Protein AF-A0A9P5QU52-F1 (afdb_monomer_lite)

pLDDT: mean 71.68, std 16.68, range [33.94, 92.56]

Foldseek 3Di:
DDPPPPPPPDPDDDADFDDFDPDPQWDFDDDPDDPDDDDPGRRRGPPDRPPPCVVVVVVVVPADADPVRHGLEDDDDPDDDDPDDPDDDDPPDDDDPDDDDDDPVRVPDPGHYNPDDPDDPDDPVVVVVVVVVVVVVD

Structure (mmCIF, N/CA/C/O backbone):
data_AF-A0A9P5QU52-F1
#
_entry.id   AF-A0A9P5QU52-F1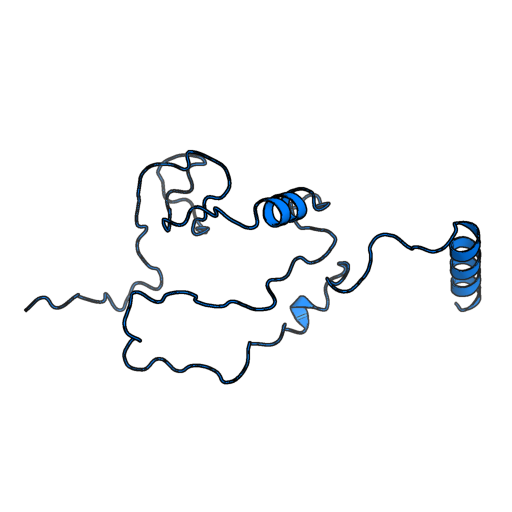
#
loop_
_atom_site.group_PDB
_atom_site.id
_atom_site.type_symbol
_atom_site.label_atom_id
_atom_site.label_alt_id
_atom_site.label_comp_id
_atom_site.label_asym_id
_atom_site.label_entity_id
_atom_site.label_seq_id
_atom_site.pdbx_PDB_ins_code
_atom_site.Cartn_x
_atom_site.Cartn_y
_atom_site.Cartn_z
_atom_site.occupancy
_atom_site.B_iso_or_equiv
_atom_site.auth_seq_id
_atom_site.auth_comp_id
_atom_site.auth_asym_id
_atom_site.auth_atom_id
_atom_site.pdbx_PDB_model_num
ATOM 1 N N . MET A 1 1 ? 26.113 -22.923 -22.201 1.00 33.94 1 MET A N 1
ATOM 2 C CA . MET A 1 1 ? 25.015 -23.758 -21.675 1.00 33.94 1 MET A CA 1
ATOM 3 C C . MET A 1 1 ? 24.960 -23.510 -20.180 1.00 33.94 1 MET A C 1
ATOM 5 O O . MET A 1 1 ? 25.558 -24.274 -19.441 1.00 33.94 1 MET A O 1
ATOM 9 N N . ASP A 1 2 ? 24.276 -22.452 -19.749 1.00 36.22 2 ASP A N 1
ATOM 10 C CA . ASP A 1 2 ? 24.052 -22.204 -18.323 1.00 36.22 2 ASP A CA 1
ATOM 11 C C . ASP A 1 2 ? 22.593 -22.517 -18.029 1.00 36.22 2 ASP A C 1
ATOM 13 O O . ASP A 1 2 ? 21.687 -21.735 -18.298 1.00 36.22 2 ASP A O 1
ATOM 17 N N . LYS A 1 3 ? 22.365 -23.745 -17.562 1.00 39.12 3 LYS A N 1
ATOM 18 C CA . LYS A 1 3 ? 21.079 -24.151 -17.006 1.00 39.12 3 LYS A CA 1
ATOM 19 C C . LYS A 1 3 ? 21.020 -23.564 -15.604 1.00 39.12 3 LYS A C 1
ATOM 21 O O . LYS A 1 3 ? 21.640 -24.105 -14.689 1.00 39.12 3 LYS A O 1
ATOM 26 N N . SER A 1 4 ? 20.300 -22.460 -15.441 1.00 40.91 4 SER A N 1
ATOM 27 C CA . SER A 1 4 ? 19.831 -22.026 -14.131 1.00 40.91 4 SER A CA 1
ATOM 28 C C . SER A 1 4 ? 19.010 -23.171 -13.532 1.00 40.91 4 SER A C 1
ATOM 30 O O . SER A 1 4 ? 17.923 -23.517 -13.990 1.00 40.91 4 SER A O 1
ATOM 32 N N . PHE A 1 5 ? 19.598 -23.837 -12.544 1.00 36.34 5 PHE A N 1
ATOM 33 C CA . PHE A 1 5 ? 18.944 -24.865 -11.753 1.00 36.34 5 PHE A CA 1
ATOM 34 C C . PHE A 1 5 ? 17.903 -24.171 -10.872 1.00 36.34 5 PHE A C 1
ATOM 36 O O . PHE A 1 5 ? 18.226 -23.630 -9.815 1.00 36.34 5 PHE A O 1
ATOM 43 N N . VAL A 1 6 ? 16.657 -24.130 -11.339 1.00 45.72 6 VAL A N 1
ATOM 44 C CA . VAL A 1 6 ? 15.522 -23.759 -10.495 1.00 45.72 6 VAL A CA 1
ATOM 45 C C . VAL A 1 6 ? 15.271 -24.937 -9.559 1.00 45.72 6 VAL A C 1
ATOM 47 O O . VAL A 1 6 ? 14.682 -25.951 -9.935 1.00 45.72 6 VAL A O 1
ATOM 50 N N . ASP A 1 7 ? 15.795 -24.817 -8.343 1.00 41.69 7 ASP A N 1
ATOM 51 C CA . ASP A 1 7 ? 15.581 -25.760 -7.252 1.00 41.69 7 ASP A CA 1
ATOM 52 C C . ASP A 1 7 ? 14.078 -25.823 -6.933 1.00 41.69 7 ASP A C 1
ATOM 54 O O . ASP A 1 7 ? 13.514 -24.918 -6.314 1.00 41.69 7 ASP A O 1
ATOM 58 N N . SER A 1 8 ? 13.415 -26.891 -7.387 1.00 51.00 8 SER A N 1
ATOM 59 C CA . SER A 1 8 ? 11.960 -27.101 -7.276 1.00 51.00 8 SER A CA 1
ATOM 60 C C . SER A 1 8 ? 11.457 -27.242 -5.827 1.00 51.00 8 SER A C 1
ATOM 62 O O . SER A 1 8 ? 10.276 -27.502 -5.606 1.00 51.00 8 SER A O 1
ATOM 64 N N . GLN A 1 9 ? 12.332 -27.076 -4.827 1.00 51.16 9 GLN A N 1
ATOM 65 C CA . GLN A 1 9 ? 12.001 -27.126 -3.401 1.00 51.16 9 GLN A CA 1
ATOM 66 C C . GLN A 1 9 ? 12.022 -25.768 -2.684 1.00 51.16 9 GLN A C 1
ATOM 68 O O . GLN A 1 9 ? 11.631 -25.697 -1.515 1.00 51.16 9 GLN A O 1
ATOM 73 N N . ARG A 1 10 ? 12.412 -24.666 -3.339 1.00 46.62 10 ARG A N 1
ATOM 74 C CA . ARG A 1 10 ? 12.408 -23.338 -2.701 1.00 46.62 10 ARG A CA 1
ATOM 75 C C . ARG A 1 10 ? 11.129 -22.566 -3.023 1.00 46.62 10 ARG A C 1
ATOM 77 O O . ARG A 1 10 ? 10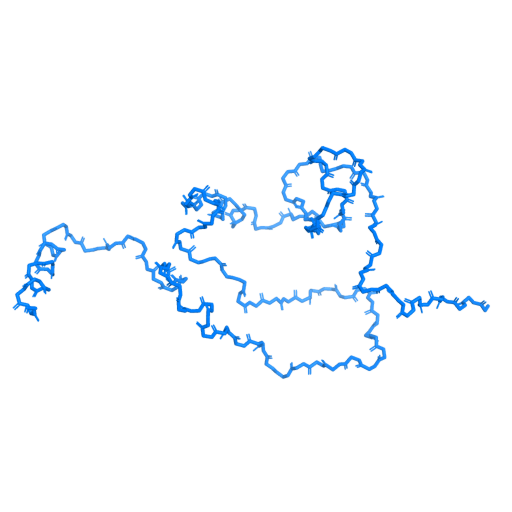.997 -21.976 -4.085 1.00 46.62 10 ARG A O 1
ATOM 84 N N . LYS A 1 11 ? 10.203 -22.507 -2.056 1.00 64.75 11 LYS A N 1
ATOM 85 C CA . LYS A 1 11 ? 9.010 -21.627 -2.098 1.00 64.75 11 LYS A CA 1
ATOM 86 C C . LYS A 1 11 ? 9.338 -20.129 -1.995 1.00 64.75 11 LYS A C 1
ATOM 88 O O . LYS A 1 11 ? 8.450 -19.306 -2.176 1.00 64.75 11 LYS A O 1
ATOM 93 N N . TYR A 1 12 ? 10.586 -19.783 -1.686 1.00 69.50 12 TYR A N 1
ATOM 94 C CA . TYR A 1 12 ? 11.033 -18.413 -1.465 1.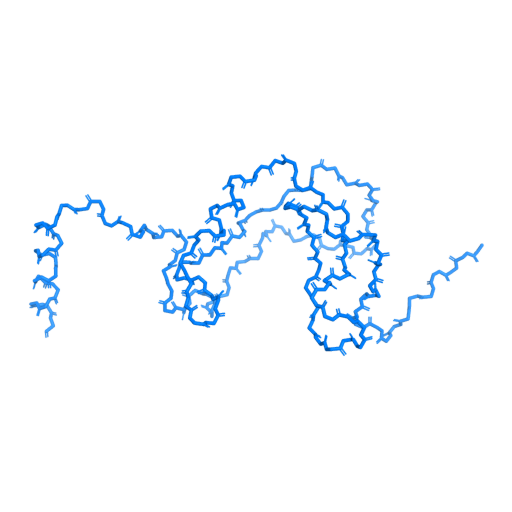00 69.50 12 TYR A CA 1
ATOM 95 C C . TYR A 1 12 ? 12.300 -18.129 -2.266 1.00 69.50 12 TYR A C 1
ATOM 97 O O . TYR A 1 12 ? 13.184 -18.983 -2.373 1.00 69.50 12 TYR A O 1
ATOM 105 N N . LEU A 1 13 ? 12.395 -16.909 -2.791 1.00 72.12 13 LEU A N 1
ATOM 106 C CA . LEU A 1 13 ? 13.616 -16.405 -3.408 1.00 72.12 13 LEU A CA 1
ATOM 107 C C . LEU A 1 13 ? 14.690 -16.188 -2.334 1.00 72.12 13 LEU A C 1
ATOM 109 O O . LEU A 1 13 ? 14.391 -15.853 -1.187 1.00 72.12 13 LEU A O 1
ATOM 113 N N . SER A 1 14 ? 15.955 -16.402 -2.696 1.00 72.50 14 SER A N 1
ATOM 114 C CA . SER A 1 14 ? 17.077 -16.053 -1.818 1.00 72.50 14 SER A CA 1
ATOM 115 C C . SER A 1 14 ? 17.232 -14.534 -1.740 1.00 72.50 14 SER A C 1
ATOM 117 O O . SER A 1 14 ? 17.044 -13.847 -2.740 1.00 72.50 14 SER A O 1
ATOM 119 N N . ALA A 1 15 ? 17.570 -14.014 -0.558 1.00 70.31 15 ALA A N 1
ATOM 120 C CA . ALA A 1 15 ? 17.741 -12.579 -0.360 1.00 70.31 15 ALA A CA 1
ATOM 121 C C . ALA A 1 15 ? 18.924 -12.043 -1.184 1.00 70.31 15 ALA A C 1
ATOM 123 O O . ALA A 1 15 ? 20.043 -12.549 -1.072 1.00 70.31 15 ALA A O 1
ATOM 124 N N . GLU A 1 16 ? 18.684 -10.997 -1.976 1.00 70.50 16 GLU A N 1
ATOM 125 C CA . GLU A 1 16 ? 19.742 -10.222 -2.624 1.00 70.50 16 GLU A CA 1
ATOM 126 C C . GLU A 1 16 ? 20.151 -9.064 -1.703 1.00 70.50 16 GLU A C 1
ATOM 128 O O . GLU A 1 16 ? 19.379 -8.137 -1.454 1.00 70.50 16 GLU A O 1
ATOM 133 N N . ILE A 1 17 ? 21.371 -9.132 -1.163 1.00 70.25 17 ILE A N 1
ATOM 134 C CA . ILE A 1 17 ? 21.872 -8.159 -0.187 1.00 70.25 17 ILE A CA 1
ATOM 135 C C . ILE A 1 17 ? 22.782 -7.150 -0.890 1.00 70.25 17 ILE A C 1
ATOM 137 O O . ILE A 1 17 ? 23.872 -7.480 -1.354 1.00 70.25 17 ILE A O 1
ATOM 141 N N . ARG A 1 18 ? 22.339 -5.892 -0.919 1.00 66.00 18 ARG A N 1
ATOM 142 C CA . ARG A 1 18 ? 23.088 -4.717 -1.395 1.00 66.00 18 ARG A CA 1
ATOM 143 C C . ARG A 1 18 ? 23.266 -3.709 -0.243 1.00 66.00 18 ARG A C 1
ATOM 145 O O . ARG A 1 18 ? 22.594 -3.849 0.779 1.00 66.00 18 ARG A O 1
ATOM 152 N N . PRO A 1 19 ? 24.200 -2.735 -0.331 1.00 59.69 19 PRO A N 1
ATOM 153 C CA . PRO A 1 19 ? 24.511 -1.836 0.784 1.00 59.69 19 PRO A CA 1
ATOM 154 C C . PRO A 1 19 ? 23.288 -1.100 1.367 1.00 59.69 19 PRO A C 1
ATOM 156 O O . PRO A 1 19 ? 22.347 -0.770 0.656 1.00 59.69 19 PRO A O 1
ATOM 159 N N . LYS A 1 20 ? 23.372 -0.839 2.681 1.00 64.62 20 LYS A N 1
ATOM 160 C CA . LYS A 1 20 ? 22.312 -0.424 3.625 1.00 64.62 20 LYS A CA 1
ATOM 161 C C . LYS A 1 20 ? 21.399 0.732 3.176 1.00 64.62 20 LYS A C 1
ATOM 163 O O . LYS A 1 20 ? 21.823 1.626 2.449 1.00 64.62 20 LYS A O 1
ATOM 168 N N . HIS A 1 21 ? 20.195 0.779 3.760 1.00 68.75 21 HIS A N 1
ATOM 169 C CA . HIS A 1 21 ? 19.266 1.918 3.734 1.00 68.75 21 HIS A CA 1
ATOM 170 C C . HIS A 1 21 ? 19.939 3.198 4.267 1.00 68.75 21 HIS A C 1
ATOM 172 O O . HIS A 1 21 ? 20.155 3.338 5.469 1.00 68.75 21 HIS A O 1
ATOM 178 N N . LYS A 1 22 ? 20.300 4.135 3.380 1.00 70.31 22 LYS A N 1
ATOM 179 C CA . LYS A 1 22 ? 20.985 5.394 3.752 1.00 70.31 22 LYS A CA 1
ATOM 180 C C . LYS A 1 22 ? 20.043 6.590 3.937 1.00 70.31 22 LYS A C 1
ATOM 182 O O . LYS A 1 22 ? 20.503 7.658 4.327 1.00 70.31 22 LYS A O 1
ATOM 187 N N . GLY A 1 23 ? 18.749 6.430 3.661 1.00 77.25 23 GLY A N 1
ATOM 188 C CA . GLY A 1 23 ? 17.760 7.504 3.741 1.00 77.25 23 GLY A CA 1
ATOM 189 C C . GLY A 1 23 ? 16.319 7.004 3.621 1.00 77.25 23 GLY A C 1
ATOM 190 O O . GLY A 1 23 ? 16.074 5.819 3.378 1.00 77.25 23 GLY A O 1
ATOM 191 N N . LYS A 1 24 ? 15.367 7.928 3.809 1.00 81.31 24 LYS A N 1
ATOM 192 C CA . LYS A 1 24 ? 13.936 7.699 3.545 1.00 81.31 24 LYS A CA 1
ATOM 193 C C . LYS A 1 24 ? 13.700 7.413 2.053 1.00 81.31 24 LYS A C 1
ATOM 195 O O . LYS A 1 24 ? 14.573 7.670 1.230 1.00 81.31 24 LYS A O 1
ATOM 200 N N . GLY A 1 25 ? 12.523 6.881 1.726 1.00 80.38 25 GLY A N 1
ATOM 201 C CA . GLY A 1 25 ? 12.160 6.542 0.346 1.00 80.38 25 GLY A CA 1
ATOM 202 C C . GLY A 1 25 ? 12.822 5.267 -0.185 1.00 80.38 25 GLY A C 1
ATOM 203 O O . GLY A 1 25 ? 12.810 5.035 -1.383 1.00 80.38 25 GLY A O 1
ATOM 204 N N . THR A 1 26 ? 13.414 4.433 0.671 1.00 83.38 26 THR A N 1
ATOM 205 C CA . THR A 1 26 ? 13.919 3.115 0.258 1.00 83.38 26 THR A CA 1
ATOM 206 C C . THR A 1 26 ? 12.818 2.062 0.384 1.00 83.38 26 THR A C 1
ATOM 208 O O . THR A 1 26 ? 12.043 2.094 1.341 1.00 83.38 26 THR A O 1
ATOM 211 N N . VAL A 1 27 ? 12.757 1.125 -0.565 1.00 81.38 27 VAL A N 1
ATOM 212 C CA . VAL A 1 27 ? 11.805 0.001 -0.559 1.00 81.38 27 VAL A CA 1
ATOM 213 C C . VAL A 1 27 ? 12.571 -1.307 -0.358 1.00 81.38 27 VAL A C 1
ATOM 215 O O . VAL A 1 27 ? 13.623 -1.524 -0.958 1.00 81.38 27 VAL A O 1
ATOM 218 N N . SER A 1 28 ? 12.067 -2.184 0.506 1.00 80.50 28 SER A N 1
ATOM 219 C CA . SER A 1 28 ? 12.629 -3.517 0.737 1.00 80.50 28 SER A CA 1
ATOM 220 C C . SER A 1 28 ? 11.538 -4.559 0.931 1.00 80.50 28 SER A C 1
ATOM 222 O O . SER A 1 28 ? 10.381 -4.240 1.212 1.00 80.50 28 SER A O 1
ATOM 224 N N . MET A 1 29 ? 11.910 -5.826 0.759 1.00 81.50 29 MET A N 1
ATOM 225 C CA . MET A 1 29 ? 11.010 -6.945 1.013 1.00 81.50 29 MET A CA 1
ATOM 226 C C . MET A 1 29 ? 10.943 -7.245 2.514 1.00 81.50 29 MET A C 1
ATOM 228 O O . MET A 1 29 ? 11.970 -7.458 3.158 1.00 81.50 29 MET A O 1
ATOM 232 N N . ALA A 1 30 ? 9.730 -7.305 3.067 1.00 79.69 30 ALA A N 1
ATOM 233 C CA . ALA A 1 30 ? 9.515 -7.772 4.431 1.00 79.69 30 ALA A CA 1
ATOM 234 C C . ALA A 1 30 ? 9.692 -9.299 4.503 1.00 79.69 30 ALA A C 1
ATOM 236 O O . ALA A 1 30 ? 9.100 -10.036 3.714 1.00 79.69 30 ALA A O 1
ATOM 237 N N . ILE A 1 31 ? 10.492 -9.778 5.458 1.00 73.12 31 ILE A N 1
ATOM 238 C CA . ILE A 1 31 ? 10.799 -11.204 5.641 1.00 73.12 31 ILE A CA 1
ATOM 239 C C . ILE A 1 31 ? 10.194 -11.677 6.966 1.00 73.12 31 ILE A C 1
ATOM 241 O O . ILE A 1 31 ? 10.429 -11.080 8.016 1.00 73.12 31 ILE A O 1
ATOM 245 N N . ALA A 1 32 ? 9.428 -12.768 6.928 1.00 64.56 32 ALA A N 1
ATOM 246 C CA . ALA A 1 32 ? 8.875 -13.405 8.120 1.00 64.56 32 ALA A CA 1
ATOM 247 C C . ALA A 1 32 ? 9.825 -14.508 8.627 1.00 64.56 32 ALA A C 1
ATOM 249 O O . ALA A 1 32 ? 9.895 -15.585 8.039 1.00 64.56 32 ALA A O 1
ATOM 250 N N . GLY A 1 33 ? 10.553 -14.246 9.719 1.00 57.72 33 GLY A N 1
ATOM 251 C CA . GLY A 1 33 ? 11.400 -15.233 10.407 1.00 57.72 33 GLY A CA 1
ATOM 252 C C . GLY A 1 33 ? 12.768 -14.695 10.840 1.00 57.72 33 GLY A C 1
ATOM 253 O O . GLY A 1 33 ? 13.312 -13.774 10.239 1.00 57.72 33 GLY A O 1
ATOM 254 N N . THR A 1 34 ? 13.340 -15.277 11.898 1.00 45.97 34 THR A N 1
ATOM 255 C CA . THR A 1 34 ? 14.691 -14.963 12.383 1.00 45.97 34 THR A CA 1
ATOM 256 C C . THR A 1 34 ? 15.739 -15.658 11.512 1.00 45.97 34 THR A C 1
ATOM 258 O O . THR A 1 34 ? 16.231 -16.731 11.867 1.00 45.97 34 THR A O 1
ATOM 261 N N . SER A 1 35 ? 16.120 -15.077 10.375 1.00 46.94 35 SER A N 1
ATOM 262 C CA . SER A 1 35 ? 17.432 -15.410 9.818 1.00 46.94 35 SER A CA 1
ATOM 263 C C . SER A 1 35 ? 18.480 -14.764 10.720 1.00 46.94 35 SER A C 1
ATOM 265 O O . SER A 1 35 ? 18.600 -13.544 10.795 1.00 46.94 35 SER A O 1
ATOM 267 N N . THR A 1 36 ? 19.184 -15.600 11.473 1.00 41.75 36 THR A N 1
ATOM 268 C CA . THR A 1 36 ? 20.353 -15.258 12.281 1.00 41.75 36 THR A CA 1
ATOM 269 C C . THR A 1 36 ? 21.331 -14.383 11.493 1.00 41.75 36 THR A C 1
ATOM 271 O O . THR A 1 36 ? 22.006 -14.877 10.591 1.00 41.75 36 THR A O 1
ATOM 274 N N . GLY A 1 37 ? 21.406 -13.099 11.850 1.00 40.25 37 GLY A N 1
ATOM 275 C CA . GLY A 1 37 ? 22.362 -12.139 11.295 1.00 40.25 37 GLY A CA 1
ATOM 276 C C . GLY A 1 37 ? 21.800 -10.717 11.256 1.00 40.25 37 GLY A C 1
ATOM 277 O O . GLY A 1 37 ? 21.226 -10.333 10.251 1.00 40.25 37 GLY A O 1
ATOM 278 N N . SER A 1 38 ? 21.989 -9.996 12.367 1.00 35.06 38 SER A N 1
ATOM 279 C CA . SER A 1 38 ? 21.745 -8.560 12.615 1.00 35.06 38 SER A CA 1
ATOM 280 C C . SER A 1 38 ? 20.303 -8.018 12.572 1.00 35.06 38 SER A C 1
ATOM 282 O O . SER A 1 38 ? 19.739 -7.647 11.553 1.00 35.06 38 SER A O 1
ATOM 284 N N . THR A 1 39 ? 19.740 -7.893 13.777 1.00 36.09 39 THR A N 1
ATOM 285 C CA . THR A 1 39 ? 19.140 -6.666 14.326 1.00 36.09 39 THR A CA 1
ATOM 286 C C . THR A 1 39 ? 18.816 -5.561 13.311 1.00 36.09 39 THR A C 1
ATOM 288 O O . THR A 1 39 ? 19.702 -4.816 12.935 1.00 36.09 39 THR A O 1
ATOM 291 N N . GLN A 1 40 ? 17.539 -5.379 12.964 1.00 43.62 40 GLN A N 1
ATOM 292 C CA . GLN A 1 40 ? 16.972 -4.144 12.379 1.00 43.62 40 GLN A CA 1
ATOM 293 C C . GLN A 1 40 ? 17.502 -3.659 11.014 1.00 43.62 40 GLN A C 1
ATOM 295 O O . GLN A 1 40 ? 16.918 -2.734 10.448 1.00 43.62 40 GLN A O 1
ATOM 300 N N . ASP A 1 41 ? 18.506 -4.300 10.421 1.00 44.84 41 ASP A N 1
ATOM 301 C CA . ASP A 1 41 ? 18.859 -4.087 9.021 1.00 44.84 41 ASP A CA 1
ATOM 302 C C . ASP A 1 41 ? 18.038 -5.045 8.145 1.00 44.84 41 ASP A C 1
ATOM 304 O O . ASP A 1 41 ? 18.407 -6.199 7.934 1.00 44.84 41 ASP A O 1
ATOM 308 N N . MET A 1 42 ? 16.892 -4.566 7.647 1.00 45.62 42 MET A N 1
ATOM 309 C CA . MET A 1 42 ? 16.078 -5.233 6.622 1.00 45.62 42 MET A CA 1
ATOM 310 C C . MET A 1 42 ? 16.878 -5.379 5.313 1.00 45.62 42 MET A C 1
ATOM 312 O O . MET A 1 42 ? 16.669 -4.655 4.345 1.00 45.62 42 MET A O 1
ATOM 316 N N . ASN A 1 43 ? 17.840 -6.299 5.281 1.00 45.50 43 ASN A N 1
ATOM 317 C CA . ASN A 1 43 ? 18.773 -6.517 4.176 1.00 45.50 43 ASN A CA 1
ATOM 318 C C . ASN A 1 43 ? 18.117 -7.305 3.030 1.00 45.50 43 ASN A C 1
ATOM 320 O O . ASN A 1 43 ? 18.525 -8.411 2.689 1.00 45.50 43 ASN A O 1
ATOM 324 N N . GLY A 1 44 ? 17.092 -6.710 2.431 1.00 46.41 44 GLY A N 1
ATOM 325 C CA . GLY A 1 44 ? 16.481 -7.133 1.176 1.00 46.41 44 GLY A CA 1
ATOM 326 C C . GLY A 1 44 ? 16.182 -5.895 0.346 1.00 46.41 44 GLY A C 1
ATOM 327 O O . GLY A 1 44 ? 15.020 -5.555 0.141 1.00 46.41 44 GLY A O 1
ATOM 328 N N . VAL A 1 45 ? 17.228 -5.160 -0.037 1.00 49.09 45 VAL A N 1
ATOM 329 C CA . VAL A 1 45 ? 17.089 -3.950 -0.853 1.00 49.09 45 VAL A CA 1
ATOM 330 C C . VAL A 1 45 ? 16.808 -4.380 -2.289 1.00 49.09 45 VAL A C 1
ATOM 332 O O . VAL A 1 45 ? 17.729 -4.726 -3.029 1.00 49.09 45 VAL A O 1
ATOM 335 N N . LEU A 1 46 ? 15.539 -4.317 -2.692 1.00 52.88 46 LEU A N 1
ATOM 336 C CA . LEU A 1 46 ? 15.202 -4.166 -4.101 1.00 52.88 46 LEU A CA 1
ATOM 337 C C . LEU A 1 46 ? 15.474 -2.695 -4.425 1.00 52.88 46 LEU A C 1
ATOM 339 O O . LEU A 1 46 ? 14.885 -1.814 -3.811 1.00 52.88 46 LEU A O 1
ATOM 343 N N . GLY A 1 47 ? 16.463 -2.434 -5.279 1.00 51.41 47 GLY A N 1
ATOM 344 C CA . GLY A 1 47 ? 17.146 -1.142 -5.428 1.00 51.41 47 GLY A CA 1
ATOM 345 C C . GLY A 1 47 ? 16.331 0.024 -6.000 1.00 51.41 47 GLY A C 1
ATOM 346 O O . GLY A 1 47 ? 16.819 0.692 -6.906 1.00 51.41 47 GLY A O 1
ATOM 347 N N . SER A 1 48 ? 15.137 0.308 -5.480 1.00 58.72 48 SER A N 1
ATOM 348 C CA . SER A 1 48 ? 14.363 1.501 -5.813 1.00 58.72 48 SER A CA 1
ATOM 349 C C . SER A 1 48 ? 14.436 2.520 -4.676 1.00 58.72 48 SER A C 1
ATOM 351 O O . SER A 1 48 ? 13.996 2.254 -3.553 1.00 58.72 48 SER A O 1
ATOM 353 N N . ASN A 1 49 ? 14.958 3.704 -4.991 1.00 62.59 49 ASN A N 1
ATOM 354 C CA . ASN A 1 49 ? 14.729 4.901 -4.196 1.00 62.59 49 ASN A CA 1
ATOM 355 C C . ASN A 1 49 ? 13.535 5.635 -4.803 1.00 62.59 49 ASN A C 1
ATOM 357 O O . ASN A 1 49 ? 13.562 6.004 -5.974 1.00 62.59 49 ASN A O 1
ATOM 361 N N . THR A 1 50 ? 12.507 5.861 -4.004 1.00 62.22 50 THR A N 1
ATOM 362 C CA . THR A 1 50 ? 11.377 6.712 -4.343 1.00 62.22 50 THR A CA 1
ATOM 363 C C . THR A 1 50 ? 11.858 8.161 -4.400 1.00 62.22 50 THR A C 1
ATOM 365 O O . THR A 1 50 ? 12.154 8.766 -3.372 1.00 62.22 50 THR A O 1
ATOM 368 N N . THR A 1 51 ? 11.979 8.719 -5.604 1.00 64.75 51 THR A N 1
ATOM 369 C CA . THR A 1 51 ? 12.302 10.142 -5.814 1.00 64.75 51 THR A CA 1
ATOM 370 C C . THR A 1 51 ? 11.055 11.026 -5.876 1.00 64.75 51 THR A C 1
ATOM 372 O O . THR A 1 51 ? 11.151 12.227 -5.646 1.00 64.75 51 THR A O 1
ATOM 375 N N . GLU A 1 52 ? 9.883 10.440 -6.131 1.00 75.75 52 GLU A N 1
ATOM 376 C CA . GLU A 1 52 ? 8.596 11.129 -6.295 1.00 75.75 52 GLU A CA 1
ATOM 377 C C . GLU A 1 52 ? 7.540 10.555 -5.337 1.00 75.75 52 GLU A C 1
ATOM 379 O O . GLU A 1 52 ? 7.576 9.373 -5.017 1.00 75.75 52 GLU A O 1
ATOM 384 N N . GLY A 1 53 ? 6.586 11.365 -4.866 1.00 80.44 53 GLY A N 1
ATOM 385 C CA . GLY A 1 53 ? 5.530 10.890 -3.954 1.00 80.44 53 GLY A CA 1
ATOM 386 C C . GLY A 1 53 ? 5.951 10.759 -2.482 1.00 80.44 53 GLY A C 1
ATOM 387 O O . GLY A 1 53 ? 5.304 10.057 -1.703 1.00 80.44 53 GLY A O 1
ATOM 388 N N . MET A 1 54 ? 7.032 11.438 -2.075 1.00 85.81 54 MET A N 1
ATOM 389 C CA . MET A 1 54 ? 7.481 11.492 -0.673 1.00 85.81 54 MET A CA 1
ATOM 390 C C . MET A 1 54 ? 6.426 12.097 0.267 1.00 85.81 54 MET A C 1
ATOM 392 O O . MET A 1 54 ? 6.360 11.725 1.436 1.00 85.81 54 MET A O 1
ATOM 396 N N . ASP A 1 55 ? 5.576 12.986 -0.245 1.00 88.38 55 ASP A N 1
ATOM 397 C CA . ASP A 1 55 ? 4.433 13.556 0.470 1.00 88.38 55 ASP A CA 1
ATOM 398 C C . ASP A 1 55 ? 3.371 12.491 0.794 1.00 88.38 55 ASP A C 1
ATOM 400 O O . ASP A 1 55 ? 2.798 12.485 1.883 1.00 88.38 55 ASP A O 1
ATOM 404 N N . VAL A 1 56 ? 3.132 11.545 -0.121 1.00 88.81 56 VAL A N 1
ATOM 405 C CA . VAL A 1 56 ? 2.234 10.406 0.115 1.00 88.81 56 VAL A CA 1
ATOM 406 C C . VAL A 1 56 ? 2.839 9.458 1.146 1.00 88.81 56 VAL A C 1
ATOM 408 O O . VAL A 1 56 ? 2.132 9.022 2.055 1.00 88.81 56 VAL A O 1
ATOM 411 N N . GLN A 1 57 ? 4.146 9.186 1.068 1.00 88.38 57 GLN A N 1
ATOM 412 C CA . GLN A 1 57 ? 4.840 8.400 2.094 1.00 88.38 57 GLN A CA 1
ATOM 413 C C . GLN A 1 57 ? 4.713 9.053 3.479 1.00 88.38 57 GLN A C 1
ATOM 415 O O . GLN A 1 57 ? 4.480 8.363 4.473 1.00 88.38 57 GLN A O 1
ATOM 420 N N . GLU A 1 58 ? 4.834 10.378 3.553 1.00 89.31 58 GLU A N 1
ATOM 421 C CA . GLU A 1 58 ? 4.670 11.127 4.797 1.00 89.31 58 GLU A CA 1
ATOM 422 C C . GLU A 1 58 ? 3.236 11.045 5.340 1.00 89.31 58 GLU A C 1
ATOM 424 O O . GLU A 1 58 ? 3.064 10.782 6.530 1.00 89.31 58 GLU A O 1
ATOM 429 N N . LYS A 1 59 ? 2.216 11.152 4.476 1.00 89.38 59 LYS A N 1
ATOM 430 C CA . LYS A 1 59 ? 0.799 10.957 4.849 1.00 89.38 59 LYS A CA 1
ATOM 431 C C . LYS A 1 59 ? 0.510 9.553 5.383 1.00 89.38 59 LYS A C 1
ATOM 433 O O . LYS A 1 59 ? -0.279 9.400 6.309 1.00 89.38 59 LYS A O 1
ATOM 438 N N . ILE A 1 60 ? 1.133 8.524 4.810 1.00 89.88 60 ILE A N 1
ATOM 439 C CA . ILE A 1 60 ? 1.005 7.148 5.312 1.00 89.88 60 ILE A CA 1
ATOM 440 C C . ILE A 1 60 ? 1.647 7.036 6.699 1.00 89.88 60 ILE A C 1
ATOM 442 O O . ILE A 1 60 ? 1.052 6.459 7.607 1.00 89.88 60 ILE A O 1
ATOM 446 N N . ASN A 1 61 ? 2.831 7.624 6.885 1.00 89.69 61 ASN A N 1
ATOM 447 C CA . ASN A 1 61 ? 3.536 7.612 8.168 1.00 89.69 61 ASN A CA 1
ATOM 448 C C . ASN A 1 61 ? 2.817 8.392 9.277 1.00 89.69 61 ASN A C 1
ATOM 450 O O . ASN A 1 61 ? 3.016 8.080 10.449 1.00 89.69 61 ASN A O 1
ATOM 454 N N . SER A 1 62 ? 2.025 9.409 8.937 1.00 90.06 62 SER A N 1
ATOM 455 C CA . SER A 1 62 ? 1.268 10.201 9.911 1.00 90.06 62 SER A CA 1
ATOM 456 C C . SER A 1 62 ? -0.096 9.603 10.270 1.00 90.06 62 SER A C 1
ATOM 458 O O . SER A 1 62 ? -0.812 10.177 11.091 1.00 90.06 62 SER A O 1
ATOM 460 N N . ALA A 1 63 ? -0.468 8.455 9.692 1.00 90.56 63 ALA A N 1
ATOM 461 C CA . ALA A 1 63 ? -1.732 7.797 9.992 1.00 90.56 63 ALA A CA 1
ATOM 462 C C . ALA A 1 63 ? -1.799 7.329 11.455 1.00 90.56 63 ALA A C 1
ATOM 464 O O . ALA A 1 63 ? -0.859 6.738 11.987 1.00 90.56 63 ALA A O 1
ATOM 465 N N . PHE A 1 64 ? -2.946 7.541 12.104 1.00 89.38 64 PHE A N 1
ATOM 466 C CA . PHE A 1 64 ? -3.171 7.065 13.466 1.00 89.38 64 PHE A CA 1
ATOM 467 C C . PHE A 1 64 ? -3.231 5.534 13.507 1.00 89.38 64 PHE A C 1
ATOM 469 O O . PHE A 1 64 ? -3.998 4.921 12.756 1.00 89.38 64 PHE A O 1
ATOM 476 N N . THR A 1 65 ? -2.465 4.927 14.415 1.00 91.00 65 THR A N 1
ATOM 477 C CA . THR A 1 65 ? -2.386 3.472 14.589 1.00 91.00 65 THR A CA 1
ATOM 478 C C . THR A 1 65 ? -2.867 3.013 15.959 1.00 91.00 65 THR A C 1
ATOM 480 O O . THR A 1 65 ? -2.768 3.739 16.948 1.00 91.00 65 THR A O 1
ATOM 483 N N . ASP A 1 66 ? -3.336 1.770 16.022 1.00 88.12 66 ASP A N 1
ATOM 484 C CA . ASP A 1 66 ? -3.585 1.053 17.270 1.00 88.12 66 ASP A CA 1
ATOM 485 C C . ASP A 1 66 ? -2.275 0.565 17.933 1.00 88.12 66 ASP A C 1
ATOM 487 O O . ASP A 1 66 ? -1.166 0.809 17.450 1.00 88.12 66 ASP A O 1
ATOM 491 N N . SER A 1 67 ? -2.393 -0.149 19.058 1.00 90.81 67 SER A N 1
ATOM 492 C CA . SER A 1 67 ? -1.250 -0.709 19.796 1.00 90.81 67 SER A CA 1
ATOM 493 C C . SER A 1 67 ? -0.456 -1.767 19.021 1.00 90.81 67 SER A C 1
ATOM 495 O O . SER A 1 67 ? 0.650 -2.112 19.428 1.00 90.81 67 SER A O 1
ATOM 497 N N . ASN A 1 68 ? -1.014 -2.297 17.931 1.00 88.62 68 ASN A N 1
ATOM 498 C CA . ASN A 1 68 ? -0.389 -3.302 17.076 1.00 88.62 68 ASN A CA 1
ATOM 499 C C . ASN A 1 68 ? 0.211 -2.677 15.806 1.00 88.62 68 ASN A C 1
ATOM 501 O O . ASN A 1 68 ? 0.516 -3.403 14.861 1.00 88.62 68 ASN A O 1
ATOM 505 N N . PHE A 1 69 ? 0.369 -1.347 15.772 1.00 85.75 69 PHE A N 1
ATOM 506 C CA . PHE A 1 69 ? 0.875 -0.587 14.625 1.00 85.75 69 PHE A CA 1
ATOM 507 C C . PHE A 1 69 ? 0.025 -0.730 13.357 1.00 85.75 69 PHE A C 1
ATOM 509 O O . PHE A 1 69 ? 0.526 -0.547 12.246 1.00 85.75 69 PHE A O 1
ATOM 516 N N . ARG A 1 70 ? -1.271 -1.037 13.493 1.00 85.94 70 ARG A N 1
ATOM 517 C CA . ARG A 1 70 ? -2.195 -1.049 12.356 1.00 85.94 70 ARG A CA 1
ATOM 518 C C . ARG A 1 70 ? -3.012 0.237 12.344 1.00 85.94 70 ARG A C 1
ATOM 520 O O . ARG A 1 70 ? -3.527 0.658 13.376 1.00 85.94 70 ARG A O 1
ATOM 527 N N . SER A 1 71 ? -3.133 0.867 11.179 1.00 90.44 71 SER A N 1
ATOM 528 C CA . SER A 1 71 ? -3.881 2.116 11.031 1.00 90.44 71 SER A CA 1
ATOM 529 C C . SER A 1 71 ? -5.370 1.934 11.353 1.00 90.44 71 SER A C 1
ATOM 531 O O . SER A 1 71 ? -5.937 0.860 11.131 1.00 90.44 71 SER A O 1
ATOM 533 N N . PHE A 1 72 ? -6.006 2.978 11.896 1.00 88.12 72 PHE A N 1
ATOM 534 C CA . PHE A 1 72 ? -7.456 2.992 12.155 1.00 88.12 72 PHE A CA 1
ATOM 535 C C . PHE A 1 72 ? -8.281 3.143 10.878 1.00 88.12 72 PHE A C 1
ATOM 537 O O . PHE A 1 72 ? -9.377 2.592 10.785 1.00 88.12 72 PHE A O 1
ATOM 544 N N . LYS A 1 73 ? -7.736 3.882 9.910 1.00 87.94 73 LYS A N 1
ATOM 545 C CA . LYS A 1 73 ? -8.257 3.986 8.551 1.00 87.94 73 LYS A CA 1
ATOM 546 C C . LYS A 1 73 ? -7.450 3.082 7.632 1.00 87.94 73 LYS A C 1
ATOM 548 O O . LYS A 1 73 ? -6.216 3.076 7.703 1.00 87.94 73 LYS A O 1
ATOM 553 N N . ASP A 1 74 ? -8.132 2.318 6.792 1.00 87.75 74 ASP A N 1
ATOM 554 C CA . ASP A 1 74 ? -7.463 1.433 5.846 1.00 87.75 74 ASP A CA 1
ATOM 555 C C . ASP A 1 74 ? -6.702 2.243 4.781 1.00 87.75 74 ASP A C 1
ATOM 557 O O . ASP A 1 74 ? -7.217 3.194 4.192 1.00 87.75 74 ASP A O 1
ATOM 561 N N . ILE A 1 75 ? -5.447 1.857 4.538 1.00 89.38 75 ILE A N 1
ATOM 562 C CA . ILE A 1 75 ? -4.577 2.429 3.502 1.00 89.38 75 ILE A CA 1
ATOM 563 C C . ILE A 1 75 ? -4.426 1.377 2.407 1.00 89.38 75 ILE A C 1
ATOM 565 O O . ILE A 1 75 ? -3.975 0.262 2.674 1.00 89.38 75 ILE A O 1
ATOM 569 N N . ARG A 1 76 ? -4.821 1.711 1.173 1.00 86.75 76 ARG A N 1
ATOM 570 C CA . ARG A 1 76 ? -4.940 0.740 0.075 1.00 86.75 76 ARG A CA 1
ATOM 571 C C . ARG A 1 76 ? -4.213 1.197 -1.182 1.00 86.75 76 ARG A C 1
ATOM 573 O O . ARG A 1 76 ? -4.346 2.339 -1.612 1.00 86.75 76 ARG A O 1
ATOM 580 N N . ILE A 1 77 ? -3.510 0.260 -1.815 1.00 87.75 77 ILE A N 1
ATOM 581 C CA . ILE A 1 77 ? -2.987 0.418 -3.175 1.00 87.75 77 ILE A CA 1
ATOM 582 C C . ILE A 1 77 ? -4.103 -0.005 -4.131 1.00 87.75 77 ILE A C 1
ATOM 584 O O . ILE A 1 77 ? -4.468 -1.178 -4.172 1.00 87.75 77 ILE A O 1
ATOM 588 N N . LYS A 1 78 ? -4.684 0.957 -4.855 1.00 85.00 78 LYS A N 1
ATOM 589 C CA . LYS A 1 78 ? -5.811 0.700 -5.770 1.00 85.00 78 LYS A CA 1
ATOM 590 C C . LYS A 1 78 ? -5.345 0.155 -7.122 1.00 85.00 78 LYS A C 1
ATOM 592 O O . LYS A 1 78 ? -5.993 -0.719 -7.683 1.00 85.00 78 LYS A O 1
ATOM 597 N N . HIS A 1 79 ? -4.232 0.675 -7.636 1.00 85.31 79 HIS A N 1
ATOM 598 C CA . HIS A 1 79 ? -3.709 0.340 -8.955 1.00 85.31 79 HIS A CA 1
ATOM 599 C C . HIS A 1 79 ? -2.183 0.464 -8.981 1.00 85.31 79 HIS A C 1
ATOM 601 O O . HIS A 1 79 ? -1.610 1.282 -8.258 1.00 85.31 79 HIS A O 1
ATOM 607 N N . THR A 1 80 ? -1.532 -0.326 -9.830 1.00 85.56 80 THR A N 1
ATOM 608 C CA . THR A 1 80 ? -0.082 -0.301 -10.042 1.00 85.56 80 THR A CA 1
ATOM 609 C C . THR A 1 80 ? 0.187 -0.264 -11.539 1.00 85.56 80 THR A C 1
ATOM 611 O O . THR A 1 80 ? -0.435 -1.003 -12.293 1.00 85.56 80 THR A O 1
ATOM 614 N N . ILE A 1 81 ? 1.101 0.608 -11.962 1.00 85.94 81 ILE A N 1
ATOM 615 C CA . ILE A 1 81 ? 1.512 0.763 -13.361 1.00 85.94 81 ILE A CA 1
ATOM 616 C C . ILE A 1 81 ? 3.013 0.519 -13.424 1.00 85.94 81 ILE A C 1
ATOM 618 O O . ILE A 1 81 ? 3.761 1.127 -12.658 1.00 85.94 81 ILE A O 1
ATOM 622 N N . VAL A 1 82 ? 3.446 -0.350 -14.336 1.00 86.69 82 VAL A N 1
ATOM 623 C CA . VAL A 1 82 ? 4.862 -0.501 -14.685 1.00 86.69 82 VAL A CA 1
ATOM 624 C C . VAL A 1 82 ? 5.177 0.540 -15.755 1.00 86.69 82 VAL A C 1
ATOM 626 O O . VAL A 1 82 ? 4.580 0.519 -16.827 1.00 86.69 82 VAL A O 1
ATOM 629 N N . LEU A 1 83 ? 6.044 1.502 -15.431 1.00 88.62 83 LEU A N 1
ATOM 630 C CA . LEU A 1 83 ? 6.402 2.588 -16.353 1.00 88.62 83 LEU A CA 1
ATOM 631 C C . LEU A 1 83 ? 7.415 2.138 -17.406 1.00 88.62 83 LEU A C 1
ATOM 633 O O . LEU A 1 83 ? 7.308 2.523 -18.565 1.00 88.62 83 LEU A O 1
ATOM 637 N N . ASP A 1 84 ? 8.391 1.346 -16.976 1.00 88.88 84 ASP A N 1
ATOM 638 C CA . ASP A 1 84 ? 9.454 0.799 -17.808 1.00 88.88 84 ASP A CA 1
ATOM 639 C C . ASP A 1 84 ? 9.753 -0.616 -17.307 1.00 88.88 84 ASP A C 1
ATOM 641 O O . ASP A 1 84 ? 10.088 -0.791 -16.131 1.00 88.88 84 ASP A O 1
ATOM 645 N N . ASP A 1 85 ? 9.557 -1.616 -18.168 1.00 89.19 85 ASP A N 1
ATOM 646 C CA . ASP A 1 85 ? 9.854 -3.016 -17.863 1.00 89.19 85 ASP A CA 1
ATOM 647 C C . ASP A 1 85 ? 11.164 -3.424 -18.553 1.00 89.19 85 ASP A C 1
ATOM 649 O O . ASP A 1 85 ? 11.196 -3.592 -19.776 1.00 89.19 85 ASP A O 1
ATOM 653 N N . PRO A 1 86 ? 12.269 -3.571 -17.803 1.00 92.56 86 PRO A N 1
ATOM 654 C CA . PRO A 1 86 ? 13.552 -3.944 -18.381 1.00 92.56 86 PRO A CA 1
ATOM 655 C C . PRO A 1 86 ? 13.658 -5.444 -18.697 1.00 92.56 86 PRO A C 1
ATOM 657 O O . PRO A 1 86 ? 14.698 -5.875 -19.209 1.00 92.56 86 PRO A O 1
ATOM 660 N N . PHE A 1 87 ? 12.642 -6.251 -18.378 1.00 89.38 87 PHE A N 1
ATOM 661 C CA . PHE A 1 87 ? 12.662 -7.697 -18.562 1.00 89.38 87 PHE A CA 1
ATOM 662 C C . PHE A 1 87 ? 11.611 -8.148 -19.586 1.00 89.38 87 PHE A C 1
ATOM 664 O O . PHE A 1 87 ? 10.520 -7.595 -19.644 1.00 89.38 87 PHE A O 1
ATOM 671 N N . PRO A 1 88 ? 11.915 -9.164 -20.414 1.00 90.50 88 PRO A N 1
ATOM 672 C CA . PRO A 1 88 ? 10.890 -9.800 -21.230 1.00 90.50 88 PRO A CA 1
ATOM 673 C C . PRO A 1 88 ? 9.923 -10.595 -20.345 1.00 90.50 88 PRO A C 1
ATOM 675 O O . PRO A 1 88 ? 10.339 -11.189 -19.344 1.00 90.50 88 PRO A O 1
ATOM 678 N N . ASP A 1 89 ? 8.660 -10.664 -20.765 1.00 91.44 89 ASP A N 1
ATOM 679 C CA . ASP A 1 89 ? 7.647 -11.464 -20.080 1.00 91.44 89 ASP A CA 1
ATOM 680 C C . ASP A 1 89 ? 8.085 -12.937 -19.970 1.00 91.44 89 ASP A C 1
ATOM 682 O O . ASP A 1 89 ? 8.544 -13.527 -20.956 1.00 91.44 89 ASP A O 1
ATOM 686 N N . PRO A 1 90 ? 7.953 -13.564 -18.788 1.00 89.88 90 PRO A N 1
ATOM 687 C CA . PRO A 1 90 ? 8.313 -14.961 -18.608 1.00 89.88 90 PRO A CA 1
ATOM 688 C C . PRO A 1 90 ? 7.349 -15.893 -19.354 1.00 89.88 90 PRO A C 1
ATOM 690 O O . PRO A 1 90 ? 6.140 -15.655 -19.421 1.00 89.88 90 PRO A O 1
ATOM 693 N N . ASP A 1 91 ? 7.877 -17.013 -19.855 1.00 90.94 91 ASP A N 1
ATOM 694 C CA . ASP A 1 91 ? 7.072 -18.041 -20.517 1.00 90.94 91 ASP A CA 1
ATOM 695 C C . ASP A 1 91 ? 5.941 -18.538 -19.599 1.00 90.94 91 ASP A C 1
ATOM 697 O O . ASP A 1 91 ? 6.170 -18.953 -18.459 1.00 90.94 91 ASP A O 1
ATOM 701 N N . GLY A 1 92 ? 4.707 -18.530 -20.111 1.00 88.75 92 GLY A N 1
ATOM 702 C CA . GLY A 1 92 ? 3.526 -18.975 -19.366 1.00 88.75 92 GLY A CA 1
ATOM 703 C C . GLY A 1 92 ? 2.933 -17.937 -18.407 1.00 88.75 92 GLY A C 1
ATOM 704 O O . GLY A 1 92 ? 2.078 -18.303 -17.597 1.00 88.75 92 GLY A O 1
ATOM 705 N N . LEU A 1 93 ? 3.342 -16.664 -18.488 1.00 87.00 93 LEU A N 1
ATOM 706 C CA . LEU A 1 93 ? 2.672 -15.578 -17.773 1.00 87.00 93 LEU A CA 1
ATOM 707 C C . LEU A 1 93 ? 1.198 -15.483 -18.197 1.00 87.00 93 LEU A C 1
ATOM 709 O O . LEU A 1 93 ? 0.880 -15.278 -19.367 1.00 87.00 93 LEU A O 1
ATOM 713 N N . VAL A 1 94 ? 0.290 -15.608 -17.228 1.00 87.50 94 VAL A N 1
ATOM 714 C CA . VAL A 1 94 ? -1.145 -15.377 -17.424 1.00 87.50 94 VAL A CA 1
ATOM 715 C C . VAL A 1 94 ? -1.497 -14.044 -1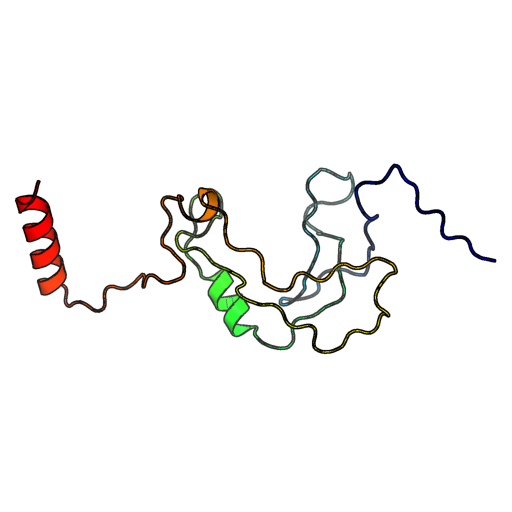6.783 1.00 87.50 94 VAL A C 1
ATOM 717 O O . VAL A 1 94 ? -1.527 -13.930 -15.557 1.00 87.50 94 VAL A O 1
ATOM 720 N N . VAL A 1 95 ? -1.754 -13.036 -17.613 1.00 84.44 95 VAL A N 1
ATOM 721 C CA . VAL A 1 95 ? -2.185 -11.716 -17.149 1.00 84.44 95 VAL A CA 1
ATOM 722 C C . VAL A 1 95 ? -3.702 -11.744 -16.931 1.00 84.44 95 VAL A C 1
ATOM 724 O O . VAL A 1 95 ? -4.434 -12.080 -17.861 1.00 84.44 95 VAL A O 1
ATOM 727 N N . PRO A 1 96 ? -4.199 -11.435 -15.723 1.00 85.62 96 PRO A N 1
ATOM 728 C CA . PRO A 1 96 ? -5.632 -11.333 -15.483 1.00 85.62 96 PRO A CA 1
ATOM 729 C C . PRO A 1 96 ? -6.208 -10.062 -16.125 1.00 85.62 96 PRO A C 1
ATOM 731 O O . PRO A 1 96 ? -5.594 -9.000 -16.061 1.00 85.62 96 PRO A O 1
ATOM 734 N N . ASP A 1 97 ? -7.424 -10.152 -16.670 1.00 85.38 97 ASP A N 1
ATOM 735 C CA . ASP A 1 97 ? -8.109 -9.017 -17.317 1.00 85.38 97 ASP A CA 1
ATOM 736 C C . ASP A 1 97 ? -8.468 -7.884 -16.342 1.00 85.38 97 ASP A C 1
ATOM 738 O O . ASP A 1 97 ? -8.651 -6.734 -16.741 1.00 85.38 97 ASP A O 1
ATOM 742 N N . VAL A 1 98 ? -8.613 -8.210 -15.054 1.00 83.75 98 VAL A N 1
ATOM 743 C CA . VAL A 1 98 ? -9.020 -7.269 -14.008 1.00 83.75 98 VAL A CA 1
ATOM 744 C C . VAL A 1 98 ? -8.171 -7.435 -12.758 1.00 83.75 98 VAL A C 1
ATOM 746 O O . VAL A 1 98 ? -7.733 -8.535 -12.411 1.00 83.75 98 VAL A O 1
ATOM 749 N N . SER A 1 99 ? -7.977 -6.330 -12.040 1.00 81.19 99 SER A N 1
ATOM 750 C CA . SER A 1 99 ? -7.366 -6.367 -10.717 1.00 81.19 99 SER A CA 1
ATOM 751 C C . SER A 1 99 ? -8.212 -7.217 -9.758 1.00 81.19 99 SER A C 1
ATOM 753 O O . SER A 1 99 ? -9.446 -7.166 -9.811 1.00 81.19 99 SER A O 1
ATOM 755 N N . PRO A 1 100 ? -7.583 -7.988 -8.857 1.00 81.69 100 PRO A N 1
ATOM 756 C CA . PRO A 1 100 ? -8.313 -8.770 -7.871 1.00 81.69 100 PRO A CA 1
ATOM 757 C C . PRO A 1 100 ? -9.114 -7.846 -6.947 1.00 81.69 100 PRO A C 1
ATOM 759 O O . PRO A 1 100 ? -8.598 -6.852 -6.433 1.00 81.69 100 PRO A O 1
ATOM 762 N N . LEU A 1 101 ? -10.383 -8.183 -6.716 1.00 83.00 101 LEU A N 1
ATOM 763 C CA . LEU A 1 101 ? -11.228 -7.454 -5.775 1.00 83.00 101 LEU A CA 1
ATOM 764 C C . LEU A 1 101 ? -10.820 -7.752 -4.322 1.00 83.00 101 LEU A C 1
ATOM 766 O O . LEU A 1 101 ? -10.335 -8.851 -4.031 1.00 83.00 101 LEU A O 1
ATOM 770 N N . PRO A 1 102 ? -11.031 -6.802 -3.390 1.00 80.06 102 PRO A N 1
ATOM 771 C CA . PRO A 1 102 ? -10.832 -7.066 -1.971 1.00 80.06 102 PRO A CA 1
ATOM 772 C C . PRO A 1 102 ? -11.735 -8.217 -1.516 1.00 80.06 102 PRO A C 1
ATOM 774 O O . PRO A 1 102 ? -12.896 -8.320 -1.914 1.00 80.06 102 PRO A O 1
ATOM 777 N N . THR A 1 103 ? -11.200 -9.084 -0.659 1.00 83.31 103 THR A N 1
ATOM 778 C CA . THR A 1 103 ? -11.996 -10.164 -0.063 1.00 83.31 103 THR A CA 1
ATOM 779 C C . THR A 1 103 ? -12.966 -9.605 0.981 1.00 83.31 103 THR A C 1
ATOM 781 O O . THR A 1 103 ? -12.692 -8.571 1.588 1.00 83.31 103 THR A O 1
ATOM 784 N N . GLN A 1 104 ? -14.078 -10.303 1.242 1.00 79.62 104 GLN A N 1
ATOM 785 C CA . GLN A 1 104 ? -15.041 -9.892 2.279 1.00 79.62 104 GLN A CA 1
ATOM 786 C C . GLN A 1 104 ? -14.369 -9.740 3.648 1.00 79.62 104 GLN A C 1
ATOM 788 O O . GLN A 1 104 ? -14.533 -8.720 4.296 1.00 79.62 104 GLN A O 1
ATOM 793 N N . ALA A 1 105 ? -13.473 -10.660 4.017 1.00 80.56 105 ALA A N 1
ATOM 794 C CA . ALA A 1 105 ? -12.714 -10.573 5.265 1.00 80.56 105 ALA A CA 1
ATOM 795 C C . ALA A 1 105 ? -11.837 -9.308 5.386 1.00 80.56 105 ALA A C 1
ATOM 797 O O . ALA A 1 105 ? -11.537 -8.878 6.498 1.00 80.56 105 ALA A O 1
ATOM 798 N N . MET A 1 106 ? -11.405 -8.716 4.263 1.00 76.69 106 MET A N 1
ATOM 799 C CA . MET A 1 106 ? -10.672 -7.444 4.267 1.00 76.69 106 MET A CA 1
ATOM 800 C C . MET A 1 106 ? -11.598 -6.244 4.474 1.00 76.69 106 MET A C 1
ATOM 802 O O . MET A 1 106 ? -11.158 -5.254 5.046 1.00 76.69 106 MET A O 1
ATOM 806 N N . LEU A 1 107 ? -12.849 -6.331 4.015 1.00 77.44 107 LEU A N 1
ATOM 807 C CA . LEU A 1 107 ? -13.856 -5.277 4.163 1.00 77.44 107 LEU A CA 1
ATOM 808 C C . LEU A 1 107 ? -14.558 -5.344 5.527 1.00 77.44 107 LEU A C 1
ATOM 810 O O . LEU A 1 107 ? -14.845 -4.308 6.115 1.00 77.44 107 LEU A O 1
ATOM 814 N N . ASP A 1 108 ? -14.757 -6.546 6.068 1.00 72.75 108 ASP A N 1
ATOM 815 C CA . ASP A 1 108 ? -15.472 -6.817 7.324 1.00 72.75 108 ASP A CA 1
ATOM 816 C C . ASP A 1 108 ? -14.621 -6.531 8.576 1.00 72.75 108 ASP A C 1
ATOM 818 O O . ASP A 1 108 ? -14.737 -7.194 9.612 1.00 72.75 108 ASP A O 1
ATOM 822 N N . THR A 1 109 ? -13.715 -5.556 8.500 1.00 75.31 109 THR A N 1
ATOM 823 C CA . THR A 1 109 ? -12.932 -5.134 9.662 1.00 75.31 109 THR A CA 1
ATOM 824 C C . THR A 1 109 ? -13.624 -3.968 10.362 1.00 75.31 109 THR A C 1
ATOM 826 O O . THR A 1 109 ? -14.272 -3.148 9.729 1.00 75.31 109 THR A O 1
ATOM 829 N N . VAL A 1 110 ? -13.464 -3.845 11.685 1.00 77.38 110 VAL A N 1
ATOM 830 C CA . VAL A 1 110 ? -14.014 -2.721 12.485 1.00 77.38 110 VAL A CA 1
ATOM 831 C C . VAL A 1 110 ? -13.303 -1.382 12.170 1.00 77.38 110 VAL A C 1
ATOM 833 O O . VAL A 1 110 ? -13.414 -0.414 12.915 1.00 77.38 110 VAL A O 1
ATOM 836 N N . ARG A 1 111 ? -12.506 -1.322 11.098 1.00 81.62 111 ARG A N 1
ATOM 837 C CA . ARG A 1 111 ? -11.744 -0.135 10.705 1.00 81.62 111 ARG A CA 1
ATOM 838 C C . ARG A 1 111 ? -12.566 0.767 9.810 1.00 81.62 111 ARG A C 1
ATOM 840 O O . ARG A 1 111 ? -13.533 0.342 9.189 1.00 81.62 111 ARG A O 1
ATOM 847 N N . ILE A 1 112 ? -12.133 2.018 9.757 1.00 83.81 112 ILE A N 1
ATOM 848 C CA . ILE A 1 112 ? -12.715 3.020 8.877 1.00 83.81 112 ILE A CA 1
ATOM 849 C C . ILE A 1 112 ? -12.275 2.676 7.444 1.00 83.81 112 ILE A C 1
ATOM 851 O O . ILE A 1 112 ? -11.062 2.594 7.199 1.00 83.81 112 ILE A O 1
ATOM 855 N N . PRO A 1 113 ? -13.219 2.460 6.510 1.00 83.12 113 PRO A N 1
ATOM 856 C CA . PRO A 1 113 ? -12.908 2.223 5.107 1.00 83.12 113 PRO A CA 1
ATOM 857 C C . PRO A 1 113 ? -12.062 3.350 4.509 1.00 83.12 113 PRO A C 1
ATOM 859 O O . PRO A 1 113 ? -12.090 4.494 4.969 1.00 83.12 113 PRO A O 1
ATOM 862 N N . ASP A 1 114 ? -11.332 3.058 3.432 1.00 81.00 114 ASP A N 1
ATOM 863 C CA . ASP A 1 114 ? -10.501 4.064 2.765 1.00 81.00 114 ASP A CA 1
ATOM 864 C C . ASP A 1 114 ? -11.320 5.241 2.204 1.00 81.00 114 ASP A C 1
ATOM 866 O O . ASP A 1 114 ? -10.836 6.378 2.185 1.00 81.00 114 ASP A O 1
ATOM 870 N N . ASP A 1 115 ? -12.574 4.980 1.829 1.00 80.19 115 ASP A N 1
ATOM 871 C CA . ASP A 1 115 ? -13.494 5.953 1.237 1.00 80.19 115 ASP A CA 1
ATOM 872 C C . ASP A 1 115 ? -14.257 6.810 2.279 1.00 80.19 115 ASP A C 1
ATOM 874 O O . ASP A 1 115 ? -14.924 7.770 1.899 1.00 80.19 115 ASP A O 1
ATOM 878 N N . GLU A 1 116 ? -14.154 6.519 3.586 1.00 78.81 116 GLU A N 1
ATOM 879 C CA . GLU A 1 116 ? -14.792 7.320 4.648 1.00 78.81 116 GLU A CA 1
ATOM 880 C C . GLU A 1 116 ? -13.888 8.462 5.144 1.00 78.81 116 GLU A C 1
ATOM 882 O O . GLU A 1 116 ? -12.682 8.296 5.357 1.00 78.81 116 GLU A O 1
ATOM 887 N N . GLU A 1 117 ? -14.462 9.647 5.356 1.00 72.81 117 GLU A N 1
ATOM 888 C CA . GLU A 1 117 ? -13.743 10.817 5.868 1.00 72.81 117 GLU A CA 1
ATOM 889 C C . GLU A 1 117 ? -13.705 10.793 7.408 1.00 72.81 117 GLU A C 1
ATOM 891 O O . GLU A 1 117 ? -14.731 10.635 8.064 1.00 72.81 117 GLU A O 1
ATOM 896 N N . LEU A 1 118 ? -12.502 10.902 7.989 1.00 64.69 118 LEU A N 1
ATOM 897 C CA . LEU A 1 118 ? -12.277 10.862 9.446 1.00 64.69 118 LEU A CA 1
ATOM 898 C C . LEU A 1 118 ? -12.815 12.111 10.157 1.00 64.69 118 LEU A C 1
ATOM 900 O O . LEU A 1 118 ? -13.169 12.044 11.332 1.00 64.69 118 LEU A O 1
ATOM 904 N N . GLU A 1 119 ? -12.847 13.239 9.449 1.00 60.12 119 GLU A N 1
ATOM 905 C CA . GLU A 1 119 ? -13.386 14.500 9.937 1.00 60.12 119 GLU A CA 1
ATOM 906 C C . GLU A 1 119 ? -14.808 14.657 9.408 1.00 60.12 119 GLU A C 1
ATOM 908 O O . GLU A 1 119 ? -15.044 14.839 8.213 1.00 60.12 119 GLU A O 1
ATOM 913 N N . SER A 1 120 ? -15.780 14.599 10.307 1.00 53.53 120 SER A N 1
ATOM 914 C CA . SER A 1 120 ? -17.112 15.108 10.032 1.00 53.53 120 SER A CA 1
ATOM 915 C C . SER A 1 120 ? -16.999 16.606 9.753 1.00 53.53 120 SER A C 1
ATOM 917 O O . SER A 1 120 ? -16.791 17.411 10.652 1.00 53.53 120 SER A O 1
ATOM 919 N N . GLN A 1 121 ? -17.201 17.007 8.498 1.00 52.94 121 GLN A N 1
ATOM 920 C CA . GLN A 1 121 ? -17.336 18.421 8.111 1.00 52.94 121 GLN A CA 1
ATOM 921 C C . GLN A 1 121 ? -18.613 19.082 8.683 1.00 52.94 121 GLN A C 1
ATOM 923 O O . GLN A 1 121 ? -18.961 20.208 8.328 1.00 52.94 121 GLN A O 1
ATOM 928 N N . LEU A 1 122 ? -19.353 18.368 9.533 1.00 54.19 122 LEU A N 1
ATOM 929 C CA . LEU A 1 122 ? -20.588 18.818 10.153 1.00 54.19 122 LEU A CA 1
ATOM 930 C C . LEU A 1 122 ? -20.239 19.713 11.339 1.00 54.19 122 LEU A C 1
ATOM 932 O O . LEU A 1 122 ? -19.389 19.384 12.164 1.00 54.19 122 LEU A O 1
ATOM 936 N N . ALA A 1 123 ? -20.918 20.852 11.448 1.00 60.91 123 ALA A N 1
ATOM 937 C CA . ALA A 1 123 ? -20.791 21.695 12.626 1.00 60.91 123 ALA A CA 1
ATOM 938 C C . ALA A 1 123 ? -21.133 20.872 13.890 1.00 60.91 123 ALA A C 1
ATOM 940 O O . ALA A 1 123 ? -22.032 20.025 13.839 1.00 60.91 123 ALA A O 1
ATOM 941 N N . PRO A 1 124 ? -20.494 21.135 15.046 1.00 63.47 124 PRO A N 1
A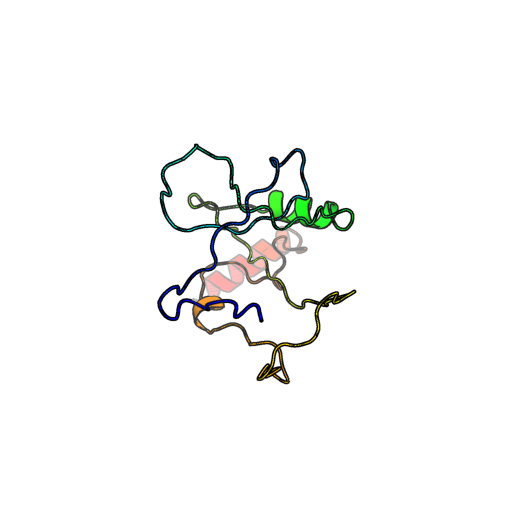TOM 942 C CA . PRO A 1 124 ? -20.696 20.360 16.279 1.00 63.47 124 PRO A CA 1
ATOM 943 C C . PRO A 1 124 ? -22.174 20.258 16.708 1.00 63.47 124 PRO A C 1
ATOM 945 O O . PRO A 1 124 ? -22.585 19.295 17.353 1.00 63.47 124 PRO A O 1
ATOM 948 N N . GLU A 1 125 ? -23.000 21.225 16.304 1.00 65.44 125 GLU A N 1
ATOM 949 C CA . GLU A 1 125 ? -24.441 21.242 16.556 1.00 65.44 125 GLU A CA 1
ATOM 950 C C . GLU A 1 125 ? -25.228 20.193 15.737 1.00 65.44 125 GLU A C 1
ATOM 952 O O . GLU A 1 125 ? -26.260 19.680 16.181 1.00 65.44 125 GLU A O 1
ATOM 957 N N . GLU A 1 126 ? -24.763 19.854 14.534 1.00 66.94 126 GLU A N 1
ATOM 958 C CA . GLU A 1 126 ? -25.408 18.876 13.652 1.00 66.94 126 GLU A CA 1
ATOM 959 C C . GLU A 1 126 ? -25.044 17.438 14.045 1.00 66.94 126 GLU A C 1
ATOM 961 O O . GLU A 1 126 ? -25.908 16.554 14.037 1.00 66.94 126 GLU A O 1
ATOM 966 N N . GLU A 1 127 ? -23.816 17.212 14.514 1.00 63.94 127 GLU A N 1
ATOM 967 C CA . GLU A 1 127 ? -23.401 15.931 15.096 1.00 63.94 127 GLU A CA 1
ATOM 968 C C . GLU A 1 127 ? -24.217 15.564 16.339 1.00 63.94 127 GLU A C 1
ATOM 970 O O . GLU A 1 127 ? -24.648 14.414 16.497 1.00 63.94 127 GLU A O 1
ATOM 975 N N . GLU A 1 128 ? -24.487 16.538 17.215 1.00 69.19 128 GLU A N 1
ATOM 976 C CA . GLU A 1 128 ? -25.296 16.311 18.413 1.00 69.19 128 GLU A CA 1
ATOM 977 C C . GLU A 1 128 ? -26.741 15.936 18.045 1.00 69.19 128 GLU A C 1
ATOM 979 O O . GLU A 1 128 ? -27.318 15.010 18.633 1.00 69.19 128 GLU A O 1
ATOM 984 N N . LYS A 1 129 ? -27.307 16.574 17.010 1.00 71.25 129 LYS A N 1
ATOM 985 C CA . LYS A 1 129 ? -28.639 16.243 16.477 1.00 71.25 129 LYS A CA 1
ATOM 986 C C . LYS A 1 129 ? -28.682 14.820 15.918 1.00 71.25 129 LYS A C 1
ATOM 988 O O . LYS A 1 129 ? -29.606 14.075 16.253 1.00 71.25 129 LYS A O 1
ATOM 993 N N . ILE A 1 130 ? -27.677 14.401 15.147 1.00 69.56 130 ILE A N 1
ATOM 994 C CA . ILE A 1 130 ? -27.598 13.038 14.593 1.00 69.56 130 ILE A CA 1
ATOM 995 C C . ILE A 1 130 ? -27.421 12.002 15.712 1.00 69.56 130 ILE A C 1
ATOM 997 O O . ILE A 1 130 ? -28.108 10.975 15.725 1.00 69.56 130 ILE A O 1
ATOM 1001 N N . ARG A 1 131 ? -26.557 12.273 16.699 1.00 68.75 131 ARG A N 1
ATOM 1002 C CA . ARG A 1 131 ? -26.338 11.387 17.855 1.00 68.75 131 ARG A CA 1
ATOM 1003 C C . ARG A 1 131 ? -27.603 11.230 18.698 1.00 68.75 131 ARG A C 1
ATOM 1005 O O . ARG A 1 131 ? -27.896 10.127 19.164 1.00 68.75 131 ARG A O 1
ATOM 1012 N N . ARG A 1 132 ? -28.374 12.307 18.876 1.00 71.81 132 ARG A N 1
ATOM 1013 C CA . ARG A 1 132 ? -29.665 12.280 19.577 1.00 71.81 132 ARG A CA 1
ATOM 1014 C C . ARG A 1 132 ? -30.705 11.487 18.786 1.00 71.81 132 ARG A C 1
ATOM 1016 O O . ARG A 1 132 ? -31.365 10.632 19.364 1.00 71.81 132 ARG A O 1
ATOM 1023 N N . GLN A 1 133 ? -30.791 11.684 17.470 1.00 64.31 133 GLN A N 1
ATOM 1024 C CA . GLN A 1 133 ? -31.718 10.936 16.613 1.00 64.31 133 GLN A CA 1
ATOM 1025 C C . GLN A 1 133 ? -31.402 9.434 16.545 1.00 64.31 133 GLN A C 1
ATOM 1027 O O . GLN A 1 133 ? -32.325 8.626 16.618 1.00 64.31 133 GLN A O 1
ATOM 1032 N N . LYS A 1 134 ? -30.121 9.037 16.47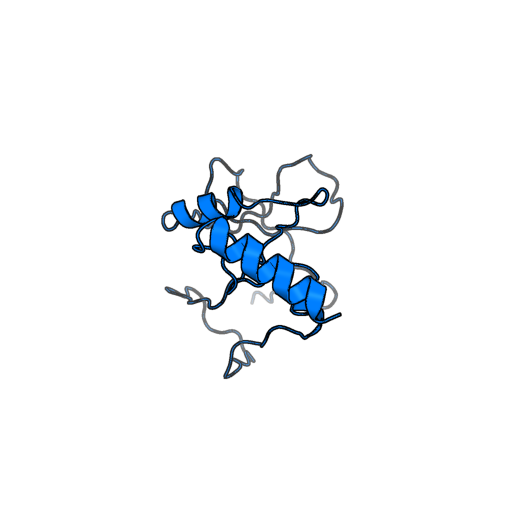5 1.00 66.06 134 LYS A N 1
ATOM 1033 C CA . LYS A 1 134 ? -29.720 7.616 16.504 1.00 66.06 134 LYS A CA 1
ATOM 1034 C C . LYS A 1 134 ? -30.087 6.931 17.826 1.00 66.06 134 LYS A C 1
ATOM 1036 O O . LYS A 1 134 ? -30.513 5.784 17.800 1.00 66.06 134 LYS A O 1
ATOM 1041 N N . LYS A 1 135 ? -29.996 7.636 18.963 1.00 58.03 135 LYS A N 1
ATOM 1042 C CA . LYS A 1 135 ? -30.423 7.117 20.280 1.00 58.03 135 LYS A CA 1
ATOM 1043 C C . LYS A 1 135 ? -31.939 6.982 20.442 1.00 58.03 135 LYS A C 1
ATOM 1045 O O . LYS A 1 135 ? -32.372 6.235 21.301 1.00 58.03 135 LYS A O 1
ATOM 1050 N N . LEU A 1 136 ? -32.724 7.720 19.659 1.00 62.16 136 LEU A N 1
ATOM 1051 C CA . LEU A 1 136 ? -34.192 7.678 19.685 1.00 62.16 136 LEU A CA 1
ATOM 1052 C C . LEU A 1 136 ? -34.786 6.611 18.752 1.00 62.16 136 LEU A C 1
ATOM 1054 O O . LEU A 1 136 ? -35.986 6.362 18.805 1.00 62.16 136 LEU A O 1
ATOM 1058 N N . LYS A 1 137 ? -33.969 6.014 17.877 1.00 49.38 137 LYS A N 1
ATOM 1059 C CA . LYS A 1 137 ? -34.375 4.971 16.922 1.00 49.38 137 LYS A CA 1
ATOM 1060 C C . LYS A 1 137 ? -33.988 3.547 17.353 1.00 49.38 137 LYS A C 1
ATOM 1062 O O . LYS A 1 137 ? -34.165 2.626 16.559 1.00 49.38 137 LYS A O 1
ATOM 1067 N N . HIS A 1 138 ? -33.471 3.378 18.569 1.00 41.19 138 HIS A N 1
ATOM 1068 C CA . HIS A 1 138 ? -33.259 2.085 19.223 1.00 41.19 138 HIS A CA 1
ATOM 1069 C C . HIS A 1 138 ? -34.177 1.995 20.438 1.00 41.19 138 HIS A C 1
ATOM 1071 O O . HIS A 1 138 ? -34.763 0.913 20.640 1.00 41.19 138 HIS A O 1
#

Secondary structure (DSSP, 8-state):
-------TT-SSPPP---S---SSSEEE----S--SS-TT----EEEEE--S-HHHHHHHHTS-B-TTS-BSB---------S---SPPPTT----SSPPPPPHHHHSSSSBPTTS-SS--S-HHHHHHHHHHHHH--

Sequence (138 aa):
MDKSFVDSQRKYLSAEIRPKHKGKGTVSMAIAGTSTGSTQDMNGVLGSNTTEGMDVQEKINSAFTDSNFRSFKDIRIKHTIVLDDPFPDPDGLVVPDVSPLPTQAMLDTVRIPDDEELESQLAPEEEEKIRRQKKLKH

Radius of gyration: 22.35 Å; chains: 1; bounding box: 59×49×42 Å